Protein AF-A0A9N7Y8F8-F1 (afdb_monomer_lite)

Structure (mmCIF, N/CA/C/O backbone):
data_AF-A0A9N7Y8F8-F1
#
_entry.id   AF-A0A9N7Y8F8-F1
#
loop_
_atom_site.group_PDB
_atom_site.id
_atom_site.type_symbol
_atom_site.label_atom_id
_atom_site.label_alt_id
_atom_site.label_comp_id
_atom_site.label_asym_id
_atom_site.label_entity_id
_atom_site.label_seq_id
_atom_site.pdbx_PDB_ins_code
_atom_site.Cartn_x
_atom_site.Cartn_y
_atom_site.Cartn_z
_atom_site.occupancy
_atom_site.B_iso_or_equiv
_atom_site.auth_seq_id
_atom_site.auth_comp_id
_atom_site.auth_asym_id
_atom_site.auth_atom_id
_atom_site.pdbx_PDB_model_num
ATOM 1 N N . MET A 1 1 ? 22.889 -16.103 -27.118 1.00 43.41 1 MET A N 1
ATOM 2 C CA . MET A 1 1 ? 22.492 -15.192 -26.031 1.00 43.41 1 MET A CA 1
ATOM 3 C C . MET A 1 1 ? 22.016 -13.950 -26.745 1.00 43.41 1 MET A C 1
ATOM 5 O O . MET A 1 1 ? 22.846 -13.257 -27.310 1.00 43.41 1 MET A O 1
ATOM 9 N N . GLU A 1 2 ? 20.706 -13.826 -26.935 1.00 43.53 2 GLU A N 1
ATOM 10 C CA . GLU A 1 2 ? 20.138 -12.705 -27.689 1.00 43.53 2 GLU A CA 1
ATOM 11 C C . GLU A 1 2 ? 20.351 -11.429 -26.875 1.00 43.53 2 GLU A C 1
ATOM 13 O O . GLU A 1 2 ? 20.026 -11.385 -25.688 1.00 43.53 2 GLU A O 1
ATOM 18 N N . GLU A 1 3 ? 20.992 -10.444 -27.500 1.00 46.47 3 GLU A N 1
ATOM 19 C CA . GLU A 1 3 ? 21.235 -9.128 -26.924 1.00 46.47 3 GLU A CA 1
ATOM 20 C C . GLU A 1 3 ? 19.888 -8.484 -26.586 1.00 46.47 3 GLU A C 1
ATOM 22 O O . GLU A 1 3 ? 19.044 -8.264 -27.457 1.00 46.47 3 GLU A O 1
ATOM 27 N N . PHE A 1 4 ? 19.669 -8.228 -25.296 1.00 52.12 4 PHE A N 1
ATOM 28 C CA . PHE 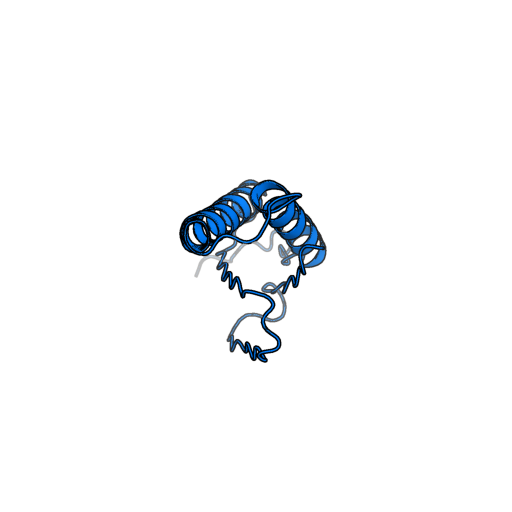A 1 4 ? 18.484 -7.532 -24.824 1.00 52.12 4 PHE A CA 1
ATOM 29 C C . PHE A 1 4 ? 18.599 -6.068 -25.251 1.00 52.12 4 PHE A C 1
ATOM 31 O O . PHE A 1 4 ? 19.481 -5.337 -24.803 1.00 52.12 4 PHE A O 1
ATOM 38 N N . ASN A 1 5 ? 17.728 -5.685 -26.178 1.00 43.72 5 ASN A N 1
ATOM 39 C CA . ASN A 1 5 ? 17.621 -4.347 -26.732 1.00 43.72 5 ASN A CA 1
ATOM 40 C C . ASN A 1 5 ? 17.391 -3.337 -25.594 1.00 43.72 5 ASN A C 1
ATOM 42 O O . ASN A 1 5 ? 16.388 -3.425 -24.885 1.00 43.72 5 ASN A O 1
ATOM 46 N N . SER A 1 6 ? 18.327 -2.403 -25.414 1.00 47.00 6 SER A N 1
ATOM 47 C CA . SER A 1 6 ? 18.258 -1.299 -24.453 1.00 47.00 6 SER A CA 1
ATOM 48 C C . SER A 1 6 ? 17.222 -0.266 -24.917 1.00 47.00 6 SER A C 1
ATOM 50 O O . SER A 1 6 ? 17.564 0.832 -25.346 1.00 47.00 6 SER A O 1
ATOM 52 N N . GLY A 1 7 ? 15.940 -0.636 -24.892 1.00 48.44 7 GLY A N 1
ATOM 53 C CA . GLY A 1 7 ? 14.873 0.358 -24.810 1.00 48.44 7 GLY A CA 1
ATOM 54 C C . GLY A 1 7 ? 15.011 1.075 -23.471 1.00 48.44 7 GLY A C 1
ATOM 55 O O . GLY A 1 7 ? 15.333 0.404 -22.493 1.00 48.44 7 GLY A O 1
ATOM 56 N N . ASP A 1 8 ? 14.840 2.401 -23.455 1.00 56.09 8 ASP A N 1
ATOM 57 C CA . ASP A 1 8 ? 14.985 3.264 -22.271 1.00 56.09 8 ASP A CA 1
ATOM 58 C C . ASP A 1 8 ? 14.624 2.522 -20.978 1.00 56.09 8 ASP A C 1
ATOM 60 O O . ASP A 1 8 ? 13.509 2.013 -20.843 1.00 56.09 8 ASP A O 1
ATOM 64 N N . GLU A 1 9 ? 15.588 2.405 -20.061 1.00 65.88 9 GLU A N 1
ATOM 65 C CA . GLU A 1 9 ? 15.429 1.638 -18.826 1.00 65.88 9 GLU A CA 1
ATOM 66 C C . GLU A 1 9 ? 14.223 2.195 -18.054 1.00 65.88 9 GLU A C 1
ATOM 68 O O . GLU A 1 9 ? 14.243 3.320 -17.548 1.00 65.88 9 GLU A O 1
ATOM 73 N N . VAL A 1 10 ? 13.116 1.448 -18.039 1.00 82.69 10 VAL A N 1
ATOM 74 C CA . VAL A 1 10 ? 11.881 1.897 -17.393 1.00 82.69 10 VAL A CA 1
ATOM 75 C C . VAL A 1 10 ? 12.083 1.768 -15.890 1.00 82.69 10 VAL A C 1
ATOM 77 O O . VAL A 1 10 ? 12.036 0.670 -15.344 1.00 82.69 10 VAL A O 1
ATOM 80 N N . VAL A 1 11 ? 12.307 2.899 -15.225 1.00 91.25 11 VAL A N 1
ATOM 81 C CA . VAL A 1 11 ? 12.484 2.976 -13.770 1.00 91.25 11 VAL A CA 1
ATOM 82 C C . VAL A 1 11 ? 11.128 3.094 -13.076 1.00 91.25 11 VAL A C 1
ATOM 84 O O . VAL A 1 11 ? 10.224 3.798 -13.541 1.00 91.25 11 VAL A O 1
ATOM 87 N N . PHE A 1 12 ? 10.969 2.415 -11.941 1.00 93.75 12 PHE A N 1
ATOM 88 C CA . PHE A 1 12 ? 9.774 2.547 -11.116 1.00 93.75 12 PHE A CA 1
ATOM 89 C C . PHE A 1 12 ? 9.616 3.978 -10.566 1.00 93.75 12 PHE A C 1
ATOM 91 O O . PHE A 1 12 ? 10.463 4.482 -9.830 1.00 93.75 12 PHE A O 1
ATOM 98 N N . ASN A 1 13 ? 8.491 4.631 -10.874 1.00 93.94 13 ASN A N 1
ATOM 99 C CA . ASN A 1 13 ? 8.165 5.957 -10.348 1.00 93.94 13 ASN A CA 1
ATOM 100 C C . ASN A 1 13 ? 7.366 5.841 -9.037 1.00 93.94 13 ASN A C 1
ATOM 102 O O . ASN A 1 13 ? 6.148 5.639 -9.045 1.00 93.94 13 ASN A O 1
ATOM 106 N N . ALA A 1 14 ? 8.059 5.978 -7.905 1.00 94.38 14 ALA A N 1
ATOM 107 C CA . ALA A 1 14 ? 7.461 5.846 -6.577 1.00 94.38 14 ALA A CA 1
ATOM 108 C C . ALA A 1 14 ? 6.461 6.962 -6.229 1.00 94.38 14 ALA A C 1
ATOM 110 O O . ALA A 1 14 ? 5.511 6.713 -5.481 1.00 94.38 14 ALA A O 1
ATOM 111 N N . ASP A 1 15 ? 6.633 8.167 -6.774 1.00 94.88 15 ASP A N 1
ATOM 112 C CA . ASP A 1 15 ? 5.737 9.298 -6.512 1.00 94.88 15 ASP A CA 1
ATOM 113 C C . ASP A 1 15 ? 4.381 9.088 -7.195 1.00 94.88 15 ASP A C 1
ATOM 115 O O . ASP A 1 15 ? 3.330 9.219 -6.565 1.00 94.88 15 ASP A O 1
ATOM 119 N N . GLU A 1 16 ? 4.397 8.669 -8.461 1.00 94.25 16 GLU A N 1
ATOM 120 C CA . GLU A 1 16 ? 3.192 8.321 -9.220 1.00 94.25 16 GLU A CA 1
ATOM 121 C C . GLU A 1 16 ? 2.433 7.151 -8.570 1.00 94.25 16 GLU A C 1
ATOM 123 O O . GLU A 1 16 ? 1.207 7.197 -8.413 1.00 94.25 16 GLU A O 1
ATOM 128 N N . ALA A 1 17 ? 3.164 6.119 -8.131 1.00 95.38 17 ALA A N 1
ATOM 129 C CA . ALA A 1 17 ? 2.586 4.993 -7.401 1.00 95.38 17 ALA A CA 1
ATOM 130 C C . ALA A 1 17 ? 1.977 5.438 -6.060 1.00 95.38 17 ALA A C 1
ATOM 132 O O . ALA A 1 17 ? 0.867 5.028 -5.720 1.00 95.38 17 ALA A O 1
ATOM 133 N N . THR A 1 18 ? 2.652 6.330 -5.328 1.00 96.25 18 THR A N 1
ATOM 134 C CA . THR A 1 18 ? 2.160 6.891 -4.060 1.00 96.25 18 THR A CA 1
ATOM 135 C C . THR A 1 18 ? 0.836 7.626 -4.241 1.00 96.25 18 THR A C 1
ATOM 137 O O . THR A 1 18 ? -0.079 7.432 -3.440 1.00 96.25 18 THR A O 1
ATOM 140 N N . VAL A 1 19 ? 0.713 8.460 -5.279 1.00 95.94 19 VAL A N 1
ATOM 141 C CA . VAL A 1 19 ? -0.537 9.176 -5.584 1.00 95.94 19 VAL A CA 1
ATOM 142 C C . VAL A 1 19 ? -1.651 8.184 -5.917 1.00 95.94 19 VAL A C 1
ATOM 144 O O . VAL A 1 19 ? -2.706 8.228 -5.288 1.00 95.94 19 VAL A O 1
ATOM 147 N N . SER A 1 20 ? -1.377 7.227 -6.808 1.00 94.69 20 SER A N 1
ATOM 148 C CA . SER A 1 20 ? -2.354 6.212 -7.227 1.00 94.69 20 SER A CA 1
ATOM 149 C C . SER A 1 20 ? -2.885 5.393 -6.042 1.00 94.69 20 SER A C 1
ATOM 151 O O . SER A 1 20 ? -4.088 5.172 -5.914 1.00 94.69 20 SER A O 1
ATOM 153 N N . VAL A 1 21 ? -1.999 4.967 -5.134 1.00 96.06 21 VAL A N 1
ATOM 154 C CA . VAL A 1 21 ? -2.376 4.188 -3.942 1.00 96.06 21 VAL A CA 1
ATOM 155 C C . VAL A 1 21 ? -3.179 5.035 -2.950 1.00 96.06 21 VAL A C 1
ATOM 157 O O . VAL A 1 21 ? -4.145 4.535 -2.374 1.00 96.06 21 VAL A O 1
ATOM 160 N N . LYS A 1 22 ? -2.837 6.318 -2.761 1.00 95.38 22 LYS A N 1
ATOM 161 C CA . LYS A 1 22 ? -3.622 7.232 -1.910 1.00 95.38 22 LYS A CA 1
ATOM 162 C C . LYS A 1 22 ? -5.053 7.391 -2.418 1.00 95.38 22 LYS A C 1
ATOM 164 O O . LYS A 1 22 ? -5.981 7.299 -1.621 1.00 95.38 22 LYS A O 1
ATOM 169 N N . GLU A 1 23 ? -5.238 7.565 -3.724 1.00 95.25 23 GLU A N 1
ATOM 170 C CA . GLU A 1 23 ? -6.569 7.653 -4.335 1.00 95.25 23 GLU A CA 1
ATOM 171 C C . GLU A 1 23 ? -7.377 6.363 -4.145 1.00 95.25 23 GLU A C 1
ATOM 173 O O . GLU A 1 23 ? -8.570 6.420 -3.853 1.00 95.25 23 GLU A O 1
ATOM 178 N N . CYS A 1 24 ? -6.739 5.190 -4.238 1.00 96.25 24 CYS A N 1
ATOM 179 C CA . CYS A 1 24 ? -7.399 3.917 -3.942 1.00 96.25 24 CYS A CA 1
ATOM 180 C C . CYS A 1 24 ? -7.843 3.812 -2.476 1.00 96.25 24 CYS A C 1
ATOM 182 O O . CYS A 1 24 ? -8.943 3.328 -2.211 1.00 96.25 24 CYS A O 1
ATOM 184 N N . ILE A 1 25 ? -7.010 4.263 -1.532 1.00 95.69 25 ILE A N 1
ATOM 185 C CA . ILE A 1 25 ? -7.347 4.281 -0.101 1.00 95.69 25 ILE A CA 1
ATOM 186 C C . ILE A 1 25 ? -8.539 5.213 0.149 1.00 95.69 25 ILE A C 1
ATOM 188 O O . ILE A 1 25 ? -9.520 4.782 0.752 1.00 95.69 25 ILE A O 1
ATOM 192 N N . GLU A 1 26 ? -8.489 6.449 -0.352 1.00 94.81 26 GLU A N 1
ATOM 193 C CA . GLU A 1 26 ? -9.581 7.427 -0.230 1.00 94.81 26 GLU A CA 1
ATOM 194 C C . GLU A 1 26 ? -10.872 6.931 -0.895 1.00 94.81 26 GLU A C 1
ATOM 196 O O . GLU A 1 26 ? -11.953 7.058 -0.331 1.00 94.81 26 GLU A O 1
ATOM 201 N N . GLY A 1 27 ? -10.785 6.282 -2.057 1.00 94.88 27 GLY A N 1
ATOM 202 C CA . GLY A 1 27 ? -11.955 5.730 -2.741 1.00 94.88 27 GLY A CA 1
ATOM 203 C C . GLY A 1 27 ? -12.651 4.591 -1.983 1.00 94.88 27 GLY A C 1
ATOM 204 O O . GLY A 1 27 ? -13.846 4.377 -2.175 1.00 94.88 27 GLY A O 1
ATOM 205 N N . VAL A 1 28 ? -11.927 3.855 -1.132 1.00 94.88 28 VAL A N 1
ATOM 206 C CA . VAL A 1 28 ? -12.471 2.717 -0.365 1.00 94.88 28 VAL A CA 1
ATOM 207 C C . VAL A 1 28 ? -12.862 3.106 1.063 1.00 94.88 28 VAL A C 1
ATOM 209 O O . VAL A 1 28 ? -13.862 2.602 1.576 1.00 94.88 28 VAL A O 1
ATOM 212 N N . LEU A 1 29 ? -12.076 3.966 1.715 1.00 94.25 29 LEU A N 1
ATOM 213 C CA . LEU A 1 29 ? -12.225 4.319 3.131 1.00 94.25 29 LEU A CA 1
ATOM 214 C C . LEU A 1 29 ? -12.666 5.768 3.372 1.00 94.25 29 LEU A C 1
ATOM 216 O O . LEU A 1 29 ? -13.043 6.096 4.497 1.00 94.25 29 LEU A O 1
ATOM 220 N N . GLY A 1 30 ? -12.632 6.635 2.359 1.00 92.38 30 GLY A N 1
ATOM 221 C CA . GLY A 1 30 ? -12.968 8.051 2.491 1.00 92.38 30 GLY A CA 1
ATOM 222 C C . GLY A 1 30 ? -14.357 8.252 3.097 1.00 92.38 30 GLY A C 1
ATOM 223 O O . GLY A 1 30 ? -15.345 7.671 2.643 1.00 92.38 30 GLY A O 1
ATOM 224 N N . GLY A 1 31 ? -14.428 9.041 4.173 1.00 87.12 31 GLY A N 1
ATOM 225 C CA . GLY A 1 31 ? -15.676 9.342 4.886 1.00 87.12 31 GLY A CA 1
ATOM 226 C C . GLY A 1 31 ? -16.354 8.143 5.563 1.00 87.12 31 GLY A C 1
ATOM 227 O O . GLY A 1 31 ? -17.530 8.236 5.910 1.00 87.12 31 GLY A O 1
ATOM 228 N N . THR A 1 32 ? -15.655 7.015 5.726 1.00 88.88 32 THR A N 1
ATOM 229 C CA . THR A 1 32 ? -16.206 5.802 6.340 1.00 88.88 32 THR A CA 1
ATOM 230 C C . THR A 1 32 ? -15.712 5.627 7.773 1.00 88.88 32 THR A C 1
ATOM 232 O O . THR A 1 32 ? -14.510 5.585 8.024 1.00 88.88 32 THR A O 1
ATOM 235 N N . ASP A 1 33 ? -16.641 5.428 8.710 1.00 91.81 33 ASP A N 1
ATOM 236 C CA . ASP A 1 33 ? -16.308 5.060 10.087 1.00 91.81 33 ASP A CA 1
ATOM 237 C C . ASP A 1 33 ? -15.751 3.637 10.179 1.00 91.81 33 ASP A C 1
ATOM 239 O O . ASP A 1 33 ? -16.202 2.712 9.492 1.00 91.81 33 ASP A O 1
ATOM 243 N N . TYR A 1 34 ? -14.809 3.431 11.102 1.00 92.44 34 TYR A N 1
ATOM 244 C CA . TYR A 1 34 ? -14.221 2.116 11.327 1.00 92.44 34 TYR A CA 1
ATOM 245 C C . TYR A 1 34 ? -15.280 1.067 11.705 1.00 92.44 34 TYR A C 1
ATOM 247 O O . TYR A 1 34 ? -16.062 1.233 12.641 1.00 92.44 34 TYR A O 1
ATOM 255 N N . ASN A 1 35 ? -15.241 -0.074 11.018 1.00 94.44 35 ASN A N 1
ATOM 256 C CA . ASN A 1 35 ? -16.109 -1.217 11.254 1.00 94.44 35 ASN A CA 1
ATOM 257 C C . ASN A 1 35 ? -15.319 -2.508 11.039 1.00 94.44 35 ASN A C 1
ATOM 259 O O . ASN A 1 35 ? -15.005 -2.876 9.907 1.00 94.44 35 ASN A O 1
ATOM 263 N N . GLN A 1 36 ? -15.054 -3.227 12.130 1.00 95.00 36 GLN A N 1
ATOM 264 C CA . GLN A 1 36 ? -14.265 -4.461 12.124 1.00 95.00 36 GLN A CA 1
ATOM 265 C C . GLN A 1 36 ? -14.778 -5.516 11.128 1.00 95.00 36 GLN A C 1
ATOM 267 O O . GLN A 1 36 ? -13.981 -6.214 10.508 1.00 95.00 36 GLN A O 1
ATOM 272 N N . ASN A 1 37 ? -16.095 -5.590 10.906 1.00 97.50 37 ASN A N 1
ATOM 273 C CA . ASN A 1 37 ? -16.695 -6.583 10.011 1.00 97.50 37 ASN A CA 1
ATOM 274 C C . ASN A 1 37 ? -16.402 -6.289 8.533 1.00 97.50 37 ASN A C 1
ATOM 276 O O . ASN A 1 37 ? -16.508 -7.182 7.697 1.00 97.50 37 ASN A O 1
ATOM 280 N N . LYS A 1 38 ? -16.044 -5.041 8.206 1.00 96.69 38 LYS A N 1
ATOM 281 C CA . LYS A 1 38 ? -15.730 -4.603 6.843 1.00 96.69 38 LYS A CA 1
ATOM 282 C C . LYS A 1 38 ? -14.232 -4.558 6.552 1.00 96.69 38 LYS A C 1
ATOM 284 O O . LYS A 1 38 ? -13.866 -4.443 5.388 1.00 96.69 38 LYS A O 1
ATOM 289 N N . VAL A 1 39 ? -13.366 -4.700 7.560 1.00 96.38 39 VAL A N 1
ATOM 290 C CA . VAL A 1 39 ? -11.906 -4.563 7.400 1.00 96.38 39 VAL A CA 1
ATOM 291 C C . VAL A 1 39 ? -11.358 -5.477 6.308 1.00 96.38 39 VAL A C 1
ATOM 293 O O . VAL A 1 39 ? -10.643 -5.002 5.436 1.00 96.38 39 VAL A O 1
ATOM 296 N N . ASN A 1 40 ? -11.750 -6.752 6.283 1.00 96.75 40 ASN A N 1
ATOM 297 C CA . ASN A 1 40 ? -11.282 -7.683 5.250 1.00 96.75 40 ASN A CA 1
ATOM 298 C C . ASN A 1 40 ? -11.708 -7.254 3.837 1.00 96.75 40 ASN A C 1
ATOM 300 O O . ASN A 1 40 ? -10.924 -7.369 2.898 1.00 96.75 40 ASN A O 1
ATOM 304 N N . GLN A 1 41 ? -12.929 -6.729 3.693 1.00 97.44 41 GLN A N 1
ATOM 305 C CA . GLN A 1 41 ? -13.431 -6.212 2.420 1.00 97.44 41 GLN A CA 1
ATOM 306 C C . GLN A 1 41 ? -12.660 -4.959 1.992 1.00 97.44 41 GLN A C 1
ATOM 308 O O . GLN A 1 41 ? -12.298 -4.839 0.826 1.00 97.44 41 GLN A O 1
ATOM 313 N N . TRP A 1 42 ? -12.391 -4.037 2.918 1.00 97.25 42 TRP A N 1
ATOM 314 C CA . TRP A 1 42 ? -11.619 -2.831 2.629 1.00 97.25 42 TRP A CA 1
ATOM 315 C C . TRP A 1 42 ? -10.181 -3.150 2.237 1.00 97.25 42 TRP A C 1
ATOM 317 O O . TRP A 1 42 ? -9.708 -2.640 1.228 1.00 97.25 42 TRP A O 1
ATOM 327 N N . THR A 1 43 ? -9.511 -4.038 2.976 1.00 97.12 43 THR A N 1
ATOM 328 C CA . THR A 1 43 ? -8.159 -4.499 2.642 1.00 97.12 43 THR A CA 1
ATOM 329 C C . THR A 1 43 ? -8.124 -5.113 1.244 1.00 97.12 43 THR A C 1
ATOM 331 O O . THR A 1 43 ? -7.279 -4.735 0.436 1.00 97.12 43 THR A O 1
ATOM 334 N N . ALA A 1 44 ? -9.062 -6.015 0.929 1.00 97.88 44 ALA A N 1
ATOM 335 C CA . ALA A 1 44 ? -9.151 -6.622 -0.397 1.00 97.88 44 ALA A CA 1
ATOM 336 C C . ALA A 1 44 ? -9.390 -5.570 -1.493 1.00 97.88 44 ALA A C 1
ATOM 338 O O . ALA A 1 44 ? -8.666 -5.554 -2.485 1.00 97.88 44 ALA A O 1
ATOM 339 N N . GLY A 1 45 ? -10.334 -4.647 -1.279 1.00 97.75 45 GLY A N 1
ATOM 340 C CA . GLY A 1 45 ? -10.644 -3.578 -2.230 1.00 97.75 45 GLY A CA 1
ATOM 341 C C . GLY A 1 45 ? -9.465 -2.636 -2.485 1.00 97.75 45 GLY A C 1
ATOM 342 O O . GLY A 1 45 ? -9.171 -2.322 -3.634 1.00 97.75 45 GLY A O 1
ATOM 343 N N . ILE A 1 46 ? -8.734 -2.231 -1.440 1.00 97.62 46 ILE A N 1
ATOM 344 C CA . ILE A 1 46 ? -7.540 -1.381 -1.581 1.00 97.62 46 ILE A CA 1
ATOM 345 C C . ILE A 1 46 ? -6.458 -2.101 -2.388 1.00 97.62 46 ILE A C 1
ATOM 347 O O . ILE A 1 46 ? -5.878 -1.500 -3.295 1.00 97.62 46 ILE A O 1
ATOM 351 N N . VAL A 1 47 ? -6.187 -3.374 -2.084 1.00 97.94 47 VAL A N 1
ATOM 352 C CA . VAL A 1 47 ? -5.176 -4.172 -2.795 1.00 97.94 47 VAL A CA 1
ATOM 353 C C . VAL A 1 47 ? -5.556 -4.344 -4.266 1.00 97.94 47 VAL A C 1
ATOM 355 O O . VAL A 1 47 ? -4.730 -4.087 -5.142 1.00 97.94 47 VAL A O 1
ATOM 358 N N . GLU A 1 48 ? -6.803 -4.722 -4.550 1.00 97.62 48 GLU A N 1
ATOM 359 C CA . GLU A 1 48 ? -7.291 -4.951 -5.912 1.00 97.62 48 GLU A CA 1
ATOM 360 C C . GLU A 1 48 ? -7.302 -3.664 -6.746 1.00 97.62 48 GLU A C 1
ATOM 362 O O . GLU A 1 48 ? -6.804 -3.657 -7.876 1.00 97.62 48 GLU A O 1
ATOM 367 N N . HIS A 1 49 ? -7.803 -2.555 -6.192 1.00 97.62 49 HIS A N 1
ATOM 368 C CA . HIS A 1 49 ? -7.812 -1.263 -6.881 1.00 97.62 49 HIS A CA 1
ATOM 369 C C . HIS A 1 49 ? -6.388 -0.763 -7.155 1.00 97.62 49 HIS A C 1
ATOM 371 O O . HIS A 1 49 ? -6.100 -0.330 -8.272 1.00 97.62 49 HIS A O 1
ATOM 377 N N . SER A 1 50 ? -5.483 -0.886 -6.175 1.00 97.62 50 SER A N 1
ATOM 378 C CA . SER A 1 50 ? -4.083 -0.468 -6.323 1.00 97.62 50 SER A CA 1
ATOM 379 C C . SER A 1 50 ? -3.371 -1.279 -7.406 1.00 97.62 50 SER A C 1
ATOM 381 O O . SER A 1 50 ? -2.765 -0.703 -8.308 1.00 97.62 50 SER A O 1
ATOM 383 N N . LEU A 1 51 ? -3.485 -2.613 -7.372 1.00 97.50 51 LE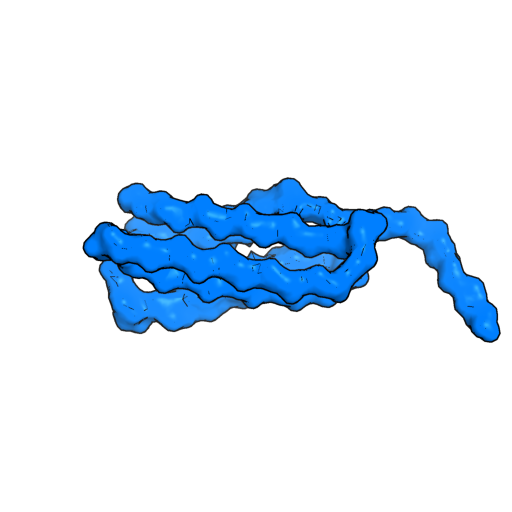U A N 1
ATOM 384 C CA . LEU A 1 51 ? -2.906 -3.486 -8.400 1.00 97.50 51 LEU A CA 1
ATOM 385 C C . LEU A 1 51 ? -3.483 -3.186 -9.784 1.00 97.50 51 LEU A C 1
ATOM 387 O O . LEU A 1 51 ? -2.738 -3.106 -10.758 1.00 97.50 51 LEU A O 1
ATOM 391 N N . THR A 1 52 ? -4.796 -2.973 -9.871 1.00 96.88 52 THR A N 1
ATOM 392 C CA . THR A 1 52 ? -5.464 -2.644 -11.132 1.00 96.88 52 THR A CA 1
ATOM 393 C C . THR A 1 52 ? -4.938 -1.336 -11.721 1.00 96.88 52 THR A C 1
ATOM 395 O O . THR A 1 52 ? -4.676 -1.280 -12.922 1.00 96.88 52 THR A O 1
ATOM 398 N N . HIS A 1 53 ? -4.763 -0.286 -10.913 1.00 95.50 53 HIS A N 1
ATOM 399 C CA . HIS A 1 53 ? -4.191 0.976 -11.390 1.00 95.50 53 HIS A CA 1
ATOM 400 C C . HIS A 1 53 ? -2.738 0.826 -11.837 1.00 95.50 53 HIS A C 1
ATOM 402 O O . HIS A 1 53 ? -2.402 1.289 -12.924 1.00 95.50 53 HIS A O 1
ATOM 408 N N . LEU A 1 54 ? -1.905 0.131 -11.058 1.00 94.75 54 LEU A N 1
ATOM 409 C CA . LEU A 1 54 ? -0.496 -0.084 -11.397 1.00 94.75 54 LEU A CA 1
ATOM 410 C C . LEU A 1 54 ? -0.337 -0.868 -12.707 1.00 94.75 54 LEU A C 1
ATOM 412 O O . LEU A 1 54 ? 0.396 -0.445 -13.595 1.00 94.75 54 LEU A O 1
ATOM 416 N N . VAL A 1 55 ? -1.089 -1.958 -12.889 1.00 94.75 55 VAL A N 1
ATOM 417 C CA . VAL A 1 55 ? -1.045 -2.761 -14.125 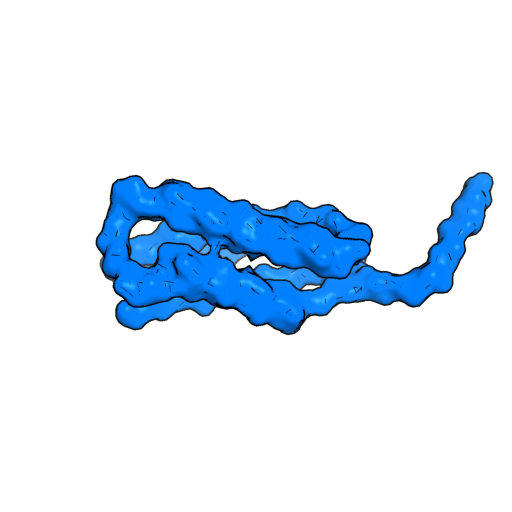1.00 94.75 55 VAL A CA 1
ATOM 418 C C . VAL A 1 55 ? -1.550 -1.968 -15.338 1.00 94.75 55 VAL A C 1
ATOM 420 O O . VAL A 1 55 ? -1.003 -2.100 -16.433 1.00 94.75 55 VAL A O 1
ATOM 423 N N . LYS A 1 56 ? -2.555 -1.097 -15.162 1.00 94.19 56 LYS A N 1
ATOM 424 C CA . LYS A 1 56 ? -3.077 -0.233 -16.238 1.00 94.19 56 LYS A CA 1
ATOM 425 C C . LYS A 1 56 ? -2.061 0.782 -16.767 1.00 94.19 56 LYS A C 1
ATOM 427 O O . LYS A 1 56 ? -2.263 1.284 -17.868 1.00 94.19 56 LYS A O 1
ATOM 432 N N . GLN A 1 57 ? -0.971 1.054 -16.045 1.00 90.19 57 GLN A N 1
ATOM 433 C CA . GLN A 1 57 ? 0.118 1.906 -16.539 1.00 90.19 57 GLN A CA 1
ATOM 434 C C . GLN A 1 57 ? 0.870 1.275 -17.723 1.00 90.19 57 GLN A C 1
ATOM 436 O O . GLN A 1 57 ? 1.650 1.959 -18.381 1.00 90.19 57 GLN A O 1
ATOM 441 N N . GLY A 1 58 ? 0.662 -0.020 -18.000 1.00 89.00 58 GLY A N 1
ATOM 442 C CA . GLY A 1 58 ? 1.240 -0.704 -19.161 1.00 89.00 58 GLY A CA 1
ATOM 443 C C . GLY A 1 58 ? 2.757 -0.888 -19.088 1.00 89.00 58 GLY A C 1
ATOM 444 O O . GLY A 1 58 ? 3.379 -1.221 -20.095 1.00 89.00 58 GLY A O 1
ATOM 445 N N . ARG A 1 59 ? 3.360 -0.668 -17.913 1.00 90.50 59 ARG A N 1
ATOM 446 C CA . ARG A 1 59 ? 4.791 -0.871 -17.672 1.00 90.50 59 ARG A CA 1
ATOM 447 C C . ARG A 1 59 ? 5.044 -2.326 -17.281 1.00 90.50 59 ARG A C 1
ATOM 449 O O . ARG A 1 59 ? 4.303 -2.902 -16.486 1.00 90.50 59 ARG A O 1
ATOM 456 N N . SER A 1 60 ? 6.103 -2.914 -17.829 1.00 90.19 60 SER A N 1
ATOM 457 C CA . SER A 1 60 ? 6.467 -4.318 -17.608 1.00 90.19 60 SER A CA 1
ATOM 458 C C . SER A 1 60 ? 7.136 -4.535 -16.246 1.00 90.19 60 SER A C 1
ATOM 460 O O . SER A 1 60 ? 8.318 -4.852 -16.175 1.00 90.19 60 SER A O 1
ATOM 462 N N . PHE A 1 61 ? 6.371 -4.392 -15.165 1.00 93.38 61 PHE A N 1
ATOM 463 C CA . PHE A 1 61 ? 6.814 -4.690 -13.802 1.00 93.38 61 PHE A CA 1
ATOM 464 C C . PHE A 1 61 ? 6.052 -5.873 -13.200 1.00 93.38 61 PHE A C 1
ATOM 466 O O . PHE A 1 61 ? 4.943 -6.218 -13.612 1.00 93.38 61 PHE A O 1
ATOM 473 N N . LYS A 1 62 ? 6.637 -6.472 -12.160 1.00 94.00 62 LYS A N 1
ATOM 474 C CA . LYS A 1 62 ? 5.920 -7.345 -11.225 1.00 94.00 62 LYS A CA 1
ATOM 475 C C . LYS A 1 62 ? 5.540 -6.516 -10.003 1.00 94.00 62 LYS A C 1
ATOM 477 O O . LYS A 1 62 ? 6.417 -6.024 -9.304 1.00 94.00 62 LYS A O 1
ATOM 482 N N . TYR A 1 63 ? 4.245 -6.380 -9.737 1.00 95.25 63 TYR A N 1
ATOM 483 C CA . TYR A 1 63 ? 3.747 -5.585 -8.614 1.00 95.25 63 TYR A CA 1
ATOM 484 C C . TYR A 1 63 ? 3.380 -6.468 -7.420 1.00 95.25 63 TYR A C 1
ATOM 486 O O . TYR A 1 63 ? 2.705 -7.485 -7.573 1.00 95.25 63 TYR A O 1
ATOM 494 N N . ILE A 1 64 ? 3.791 -6.045 -6.224 1.00 95.62 64 ILE A N 1
ATOM 495 C CA . ILE A 1 64 ? 3.386 -6.636 -4.945 1.00 95.62 64 ILE A CA 1
ATOM 496 C C . ILE A 1 64 ? 2.792 -5.515 -4.096 1.00 95.62 64 ILE A C 1
ATOM 498 O O . ILE A 1 64 ? 3.436 -4.490 -3.886 1.00 95.62 64 ILE A O 1
ATOM 502 N N . VAL A 1 65 ? 1.572 -5.713 -3.598 1.00 96.31 65 VAL A N 1
ATOM 503 C CA . VAL A 1 65 ? 0.888 -4.759 -2.716 1.00 96.31 65 VAL A CA 1
ATOM 504 C C . VAL A 1 65 ? 0.584 -5.451 -1.394 1.00 96.31 65 VAL A C 1
ATOM 506 O O . VAL A 1 65 ? -0.000 -6.532 -1.374 1.00 96.31 65 VAL A O 1
ATOM 509 N N . ASN A 1 66 ? 0.975 -4.817 -0.291 1.00 95.00 66 ASN A N 1
ATOM 510 C CA . ASN A 1 66 ? 0.641 -5.240 1.064 1.00 95.00 66 ASN A CA 1
ATOM 511 C C . ASN A 1 66 ? -0.147 -4.121 1.756 1.00 95.00 66 ASN A C 1
ATOM 513 O O . ASN A 1 66 ? 0.248 -2.958 1.684 1.00 95.00 66 ASN A O 1
ATOM 517 N N . CYS A 1 67 ? -1.251 -4.463 2.416 1.00 95.50 67 CYS A N 1
ATOM 518 C CA . CYS A 1 67 ? -2.137 -3.507 3.073 1.00 95.50 67 CYS A C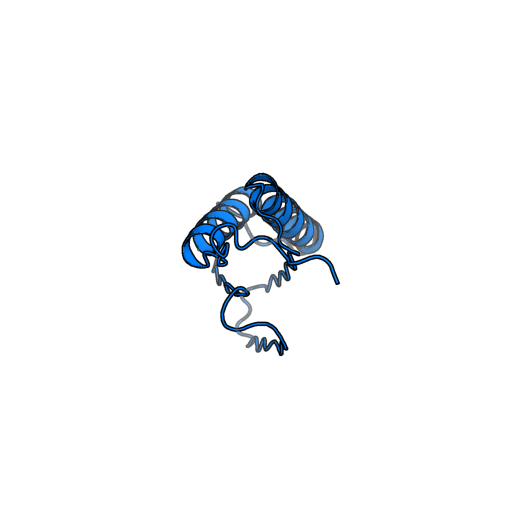A 1
ATOM 519 C C . CYS A 1 67 ? -2.446 -3.973 4.498 1.00 95.50 67 CYS A C 1
ATOM 521 O O . CYS A 1 67 ? -2.875 -5.106 4.711 1.00 95.50 67 CYS A O 1
ATOM 523 N N . THR A 1 68 ? -2.271 -3.066 5.458 1.00 94.69 68 THR A N 1
ATOM 524 C CA . THR A 1 68 ? -2.584 -3.290 6.871 1.00 94.69 68 THR A CA 1
ATOM 525 C C . THR A 1 68 ? -3.530 -2.194 7.345 1.00 94.69 68 THR A C 1
ATOM 527 O O . THR A 1 68 ? -3.202 -1.014 7.252 1.00 94.69 68 THR A O 1
ATOM 530 N N . ILE A 1 69 ? -4.683 -2.582 7.893 1.00 93.62 69 ILE A N 1
ATOM 531 C CA . ILE A 1 69 ? -5.649 -1.669 8.518 1.00 93.62 69 ILE A CA 1
ATOM 532 C C . ILE A 1 69 ? -5.679 -1.956 10.018 1.00 93.62 69 ILE A C 1
ATOM 534 O O . ILE A 1 69 ? -5.868 -3.099 10.432 1.00 93.62 69 ILE A O 1
ATOM 538 N N . MET A 1 70 ? -5.534 -0.916 10.837 1.00 92.19 70 MET A N 1
ATOM 539 C CA . MET A 1 70 ? -5.569 -1.019 12.295 1.00 92.19 70 MET A CA 1
ATOM 540 C C . MET A 1 70 ? -6.578 -0.035 12.886 1.00 92.19 70 MET A C 1
ATOM 542 O O . MET A 1 70 ? -6.612 1.135 12.510 1.00 92.19 70 MET A O 1
ATOM 546 N N . GLN A 1 71 ? -7.385 -0.500 13.844 1.00 90.94 71 GLN A N 1
ATOM 547 C CA . GLN A 1 71 ? -8.250 0.378 14.629 1.00 90.94 71 GLN A CA 1
ATOM 548 C C . GLN A 1 71 ? -7.406 1.289 15.526 1.00 90.94 71 GLN A C 1
ATOM 550 O O . GLN A 1 71 ? -6.502 0.827 16.224 1.00 90.94 71 GLN A O 1
ATOM 555 N N . LYS A 1 72 ? -7.749 2.577 15.581 1.00 87.25 72 LYS A N 1
ATOM 556 C CA . LYS A 1 72 ? -7.116 3.536 16.490 1.00 87.25 72 LYS A CA 1
ATOM 557 C C . LYS A 1 72 ? -7.554 3.278 17.937 1.00 87.25 72 LYS A C 1
ATOM 559 O O . LYS A 1 72 ? -8.560 3.808 18.393 1.00 87.25 72 LYS A O 1
ATOM 564 N N . SER A 1 73 ? -6.790 2.454 18.651 1.00 88.81 73 SER A N 1
ATOM 565 C CA . SER A 1 73 ? -7.055 2.054 20.045 1.00 88.81 73 SER A CA 1
ATOM 566 C C . SER A 1 73 ? -5.955 2.467 21.034 1.00 88.81 73 SER A C 1
ATOM 568 O O . SER A 1 73 ? -6.009 2.102 22.204 1.00 88.81 73 SER A O 1
ATOM 570 N N . GLY A 1 74 ? -4.942 3.211 20.578 1.00 86.88 74 GLY A N 1
ATOM 571 C CA . GLY A 1 74 ? -3.769 3.581 21.383 1.00 86.88 74 GLY A CA 1
ATOM 572 C C . GLY A 1 74 ? -2.668 2.513 21.429 1.00 86.88 74 GLY A C 1
ATOM 573 O O . GLY A 1 74 ? -1.613 2.758 22.006 1.00 86.88 74 GLY A O 1
ATOM 574 N N . ALA A 1 75 ? -2.879 1.354 20.797 1.00 89.31 75 ALA A N 1
ATOM 575 C CA . ALA A 1 75 ? -1.835 0.357 20.585 1.00 89.31 75 ALA A CA 1
ATOM 576 C C . ALA A 1 75 ? -0.825 0.806 19.509 1.00 89.31 75 ALA A C 1
ATOM 578 O O . ALA A 1 75 ? -1.176 1.514 18.564 1.00 89.31 75 ALA A O 1
ATOM 579 N N . GLY A 1 76 ? 0.430 0.373 19.650 1.00 88.56 76 GLY A N 1
ATOM 580 C CA . GLY A 1 76 ? 1.478 0.598 18.652 1.00 88.56 76 GLY A CA 1
ATOM 581 C C . GLY A 1 76 ? 1.431 -0.421 17.509 1.00 88.56 76 GLY A C 1
ATOM 582 O O . GLY A 1 76 ? 1.019 -1.563 17.707 1.00 88.56 76 GLY A O 1
ATOM 583 N N . LEU A 1 77 ? 1.908 -0.014 16.330 1.00 88.88 77 LEU A N 1
ATOM 584 C CA . LEU A 1 77 ? 2.091 -0.872 15.158 1.00 88.88 77 LEU A CA 1
ATOM 585 C C . LEU A 1 77 ? 3.523 -0.738 14.646 1.00 88.88 77 LEU A C 1
ATOM 587 O O . LEU A 1 77 ? 3.965 0.366 14.338 1.00 88.88 77 LEU A O 1
ATOM 591 N N . HIS A 1 78 ? 4.230 -1.858 14.517 1.00 92.06 78 HIS A N 1
ATOM 592 C CA . HIS A 1 78 ? 5.549 -1.904 13.893 1.00 92.06 78 HIS A CA 1
ATOM 593 C C . HIS A 1 78 ? 5.482 -2.788 12.650 1.00 92.06 78 HIS A C 1
ATOM 595 O O . HIS A 1 78 ? 5.203 -3.981 12.751 1.00 92.06 78 HIS A O 1
ATOM 601 N N . THR A 1 79 ? 5.725 -2.196 11.481 1.00 90.12 79 THR A N 1
ATOM 602 C CA . THR A 1 79 ? 5.782 -2.909 10.200 1.00 90.12 79 THR A CA 1
ATOM 603 C C . THR A 1 79 ? 7.164 -2.709 9.598 1.00 90.12 79 THR A C 1
ATOM 605 O O . THR A 1 79 ? 7.624 -1.578 9.472 1.00 90.12 79 THR A O 1
ATOM 608 N N . ALA A 1 80 ? 7.812 -3.806 9.218 1.00 90.06 80 ALA A N 1
ATOM 609 C CA . ALA A 1 80 ? 9.076 -3.806 8.497 1.00 90.06 80 ALA A CA 1
ATOM 610 C C . ALA A 1 80 ? 8.957 -4.737 7.288 1.00 90.06 80 ALA A C 1
ATOM 612 O O . ALA A 1 80 ? 8.242 -5.738 7.338 1.00 90.06 80 ALA A O 1
ATOM 613 N N . ASN A 1 81 ? 9.658 -4.407 6.208 1.00 87.19 81 ASN A N 1
ATOM 614 C CA . ASN A 1 81 ? 9.820 -5.274 5.048 1.00 87.19 81 ASN A CA 1
ATOM 615 C C . ASN A 1 81 ? 11.315 -5.471 4.771 1.00 87.19 81 ASN A C 1
ATOM 617 O O . ASN A 1 81 ? 12.157 -4.693 5.219 1.00 87.19 81 ASN A O 1
ATOM 621 N N . SER A 1 82 ? 11.654 -6.556 4.089 1.00 90.31 82 SER A N 1
ATOM 622 C CA . SER A 1 82 ? 13.014 -6.828 3.634 1.00 90.31 82 SER A CA 1
ATOM 623 C C . SER A 1 82 ? 12.921 -7.340 2.211 1.00 90.31 82 SER A C 1
ATOM 625 O O . SER A 1 82 ? 12.198 -8.299 1.945 1.00 90.31 82 SER A O 1
ATOM 627 N N . CYS A 1 83 ? 13.633 -6.676 1.309 1.00 88.38 83 CYS A N 1
ATOM 628 C CA . CYS A 1 83 ? 13.587 -6.936 -0.122 1.00 88.38 83 CYS A CA 1
ATOM 629 C C . CYS A 1 83 ? 15.013 -7.067 -0.656 1.00 88.38 83 CYS A C 1
ATOM 631 O O . CYS A 1 83 ? 15.931 -6.411 -0.163 1.00 88.38 83 CYS A O 1
ATOM 633 N N . TYR A 1 84 ? 15.182 -7.906 -1.674 1.00 92.81 84 TYR A N 1
ATOM 634 C CA . TYR A 1 84 ? 16.406 -7.997 -2.459 1.00 92.81 84 TYR A CA 1
ATOM 635 C C . TYR A 1 84 ? 16.024 -7.846 -3.930 1.00 92.81 84 TYR A C 1
ATOM 637 O O . TYR A 1 84 ? 15.290 -8.679 -4.460 1.00 92.81 84 TYR A O 1
ATOM 645 N N . TRP A 1 85 ? 16.447 -6.741 -4.535 1.00 91.81 85 TRP A N 1
ATOM 646 C CA . TRP A 1 85 ? 15.971 -6.264 -5.834 1.00 91.81 85 TRP A CA 1
ATOM 647 C C . TRP A 1 85 ? 17.012 -5.371 -6.517 1.00 91.81 85 TRP A C 1
ATOM 649 O O . TRP A 1 85 ? 18.033 -5.041 -5.902 1.00 91.81 85 TRP A O 1
ATOM 659 N N . ASP A 1 86 ? 16.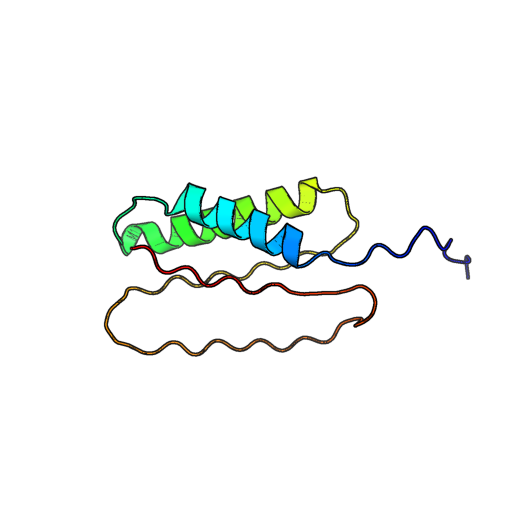772 -4.995 -7.770 1.00 92.44 86 ASP A N 1
ATOM 660 C CA . ASP A 1 86 ? 17.673 -4.128 -8.522 1.00 92.44 86 ASP A CA 1
ATOM 661 C C . ASP A 1 86 ? 17.464 -2.655 -8.144 1.00 92.44 86 ASP A C 1
ATOM 663 O O . ASP A 1 86 ? 16.418 -2.067 -8.391 1.00 92.44 86 ASP A O 1
ATOM 667 N N . THR A 1 87 ? 18.485 -2.025 -7.564 1.00 89.81 87 THR A N 1
ATOM 668 C CA . THR A 1 87 ? 18.419 -0.622 -7.132 1.00 89.81 87 THR A CA 1
ATOM 669 C C . THR A 1 87 ? 18.355 0.387 -8.279 1.00 89.81 87 THR A C 1
ATOM 671 O O . THR A 1 87 ? 18.082 1.557 -8.017 1.00 89.81 87 THR A O 1
ATOM 674 N N . ALA A 1 88 ? 18.668 -0.022 -9.513 1.00 89.75 88 ALA A N 1
ATOM 675 C CA . ALA A 1 88 ? 18.595 0.853 -10.680 1.00 89.75 88 ALA A CA 1
ATOM 676 C C . ALA A 1 88 ? 17.167 0.961 -11.236 1.00 89.75 88 ALA A C 1
ATOM 678 O O . ALA A 1 88 ? 16.771 2.030 -11.699 1.00 89.75 88 ALA A O 1
ATOM 679 N N . THR A 1 89 ? 16.392 -0.125 -11.171 1.00 92.06 89 THR A N 1
ATOM 680 C CA . THR A 1 89 ? 15.118 -0.256 -11.897 1.00 92.06 89 THR A CA 1
ATOM 681 C C . THR A 1 89 ? 13.909 -0.494 -10.988 1.00 92.06 89 THR A C 1
ATOM 683 O O . THR A 1 89 ? 12.820 0.016 -11.278 1.00 92.06 89 THR A O 1
ATOM 686 N N . ASP A 1 90 ? 14.091 -1.197 -9.865 1.00 94.06 90 ASP A N 1
ATOM 687 C CA . ASP A 1 90 ? 13.029 -1.538 -8.919 1.00 94.06 90 ASP A CA 1
ATOM 688 C C . ASP A 1 90 ? 12.839 -0.457 -7.841 1.00 94.06 90 ASP A C 1
ATOM 690 O O . ASP A 1 90 ? 13.735 0.324 -7.511 1.00 94.06 90 ASP A O 1
ATOM 694 N N . GLY A 1 91 ? 11.651 -0.423 -7.232 1.00 92.62 91 GLY A N 1
ATOM 695 C CA . GLY A 1 91 ? 11.357 0.524 -6.161 1.00 92.62 91 GLY A CA 1
ATOM 696 C C . GLY A 1 91 ? 10.123 0.173 -5.336 1.00 92.62 91 GLY A C 1
ATOM 697 O O . GLY A 1 91 ? 9.352 -0.727 -5.663 1.00 92.62 91 GLY A O 1
ATOM 698 N N . ASN A 1 92 ? 9.949 0.882 -4.216 1.00 93.75 92 ASN A N 1
ATOM 699 C CA . ASN A 1 92 ? 8.776 0.774 -3.343 1.00 93.75 92 ASN A CA 1
ATOM 700 C C . ASN A 1 92 ? 8.218 2.161 -3.082 1.00 93.75 92 ASN A C 1
ATOM 702 O O . ASN A 1 92 ? 8.928 3.164 -3.123 1.00 93.75 92 ASN A O 1
ATOM 706 N N . CYS A 1 93 ? 6.954 2.173 -2.695 1.00 94.12 93 CYS A N 1
ATOM 707 C CA . CYS A 1 93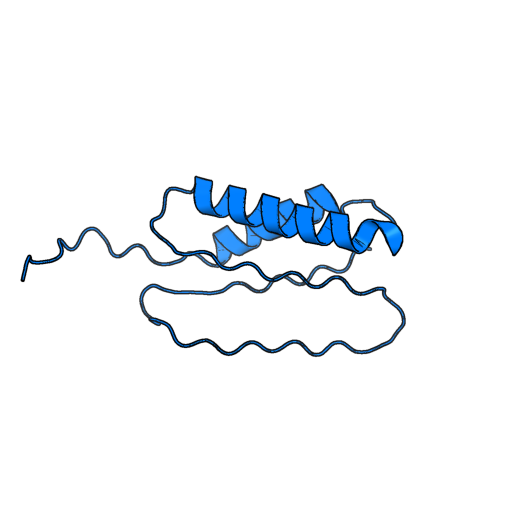 ? 6.350 3.269 -1.973 1.00 94.12 93 CYS A CA 1
ATOM 708 C C . CYS A 1 93 ? 5.641 2.709 -0.738 1.00 94.12 93 CYS A C 1
ATOM 710 O O . CYS A 1 93 ? 5.025 1.643 -0.796 1.00 94.12 93 CYS A O 1
ATOM 712 N N . THR A 1 94 ? 5.697 3.438 0.374 1.00 94.44 94 THR A N 1
ATOM 713 C CA . THR A 1 94 ? 4.893 3.144 1.565 1.00 94.44 94 THR A CA 1
ATOM 714 C C . THR A 1 94 ? 3.949 4.309 1.809 1.00 94.44 94 THR A C 1
ATOM 716 O O . THR A 1 94 ? 4.385 5.455 1.908 1.00 94.44 94 THR A O 1
ATOM 719 N N . VAL A 1 95 ? 2.653 4.015 1.911 1.00 94.38 95 VAL A N 1
ATOM 720 C CA . VAL A 1 95 ? 1.612 5.012 2.168 1.00 94.38 95 VAL A CA 1
ATOM 721 C C . VAL A 1 95 ? 0.983 4.735 3.524 1.00 94.38 95 VAL A C 1
ATOM 723 O O . VAL A 1 95 ? 0.456 3.651 3.758 1.00 94.38 95 VAL A O 1
ATOM 726 N N . SER A 1 96 ? 1.010 5.740 4.398 1.00 90.75 96 SER A N 1
ATOM 727 C CA . SER A 1 96 ? 0.337 5.714 5.696 1.00 90.75 96 SER A CA 1
ATOM 728 C C . SER A 1 96 ? -0.793 6.735 5.686 1.00 90.75 96 SER A C 1
ATOM 730 O O . SER A 1 96 ? -0.540 7.932 5.546 1.00 90.75 96 SER A O 1
ATOM 732 N N . ALA A 1 97 ? -2.030 6.266 5.837 1.00 83.50 97 ALA A N 1
ATOM 733 C CA . ALA A 1 97 ? -3.215 7.104 5.973 1.00 83.50 97 ALA A CA 1
ATOM 734 C C . ALA A 1 97 ? -3.851 6.863 7.345 1.00 83.50 97 ALA A C 1
ATOM 736 O O . ALA A 1 97 ? -3.982 5.722 7.789 1.00 83.50 97 ALA A O 1
ATOM 737 N N . VAL A 1 98 ? -4.243 7.944 8.015 1.00 75.94 98 VAL A N 1
ATOM 738 C CA . VAL A 1 98 ? -5.054 7.893 9.232 1.00 75.94 98 VAL A CA 1
ATOM 739 C C . VAL A 1 98 ? -6.373 8.566 8.870 1.00 75.94 98 VAL A C 1
ATOM 741 O O . VAL A 1 98 ? -6.359 9.782 8.675 1.00 75.94 98 VAL A O 1
ATOM 744 N N . PRO A 1 99 ? -7.478 7.813 8.729 1.00 62.53 99 PRO A N 1
ATOM 745 C CA . PRO A 1 99 ? -8.794 8.414 8.550 1.00 62.53 99 PRO A CA 1
ATOM 746 C C . PRO A 1 99 ? -9.055 9.380 9.714 1.00 62.53 99 PRO A C 1
ATOM 748 O O . PRO A 1 99 ? -8.787 9.024 10.869 1.00 62.53 99 PRO A O 1
ATOM 751 N N . LEU A 1 100 ? -9.469 10.610 9.394 1.00 51.09 100 LEU A N 1
ATOM 752 C CA . LEU A 1 100 ? -9.839 11.630 10.382 1.00 51.09 100 LEU A CA 1
ATOM 753 C C . LEU A 1 100 ? -11.126 11.249 11.111 1.00 51.09 100 LEU A C 1
ATOM 755 O O . LEU A 1 100 ? -12.044 10.738 10.434 1.00 51.09 100 LEU A O 1
#

Organism: Pleuronectes platessa (NCBI:txid8262)

Sequence (100 aa):
MEEFNSGDEVVFNADEATVSVKECIEGVLGGTDYNQNKVNQWTAGIVEHSLTHLVKQGRSFKYIVNCTIMQKSGAGLHTANSCYWDTATDGNCTVSAVPL

InterPro domains:
  IPR005334 Dynein light chain Tctex-1-like [PF03645] (20-96)
  IPR005334 Dynein light chain Tctex-1-like [PTHR21255] (11-96)
  IPR038586 Tctex-1-like superfamily [G3DSA:3.30.1140.40] (14-98)

Radius of gyration: 16.5 Å; chains: 1; bounding box: 39×27×49 Å

Secondary structure (DSSP, 8-state):
-------------HHHHHHHHHHHHHHHHTTPPP-GGGHHHHHHHHHHHHHHHHHHT---------------SS------------TTT-----------

pLDDT: mean 88.5, std 13.9, range [43.41, 97.94]

Foldseek 3Di:
DDDDDPDPQAADDQVVLQVQLVVQLCVLCPPHDDDPVCVVVSQVSSQVSSVVVVVVVVDPDDDDDDDDDDDPPVDDDDDDDDDDDDPGHDDYYDDDDDHD